Protein AF-A0A918BEE0-F1 (afdb_monomer_lite)

Secondary structure (DSSP, 8-state):
--EEEEEEEE--HHHHHHHHHTT--SGGG-SSPPP--HHHHHHHHHHHTEEEEEEEEPTT-S-SS-GGG--PPPPP-

Organism: NCBI:txid83378

Radius of gyration: 14.04 Å; chains: 1; bounding box: 28×22×43 Å

Foldseek 3Di:
DFAEAADAEDEDPVNQVVCVVLVNQQFPNHNHDDDDDPVVVVVVCVVVRHPYYDYDYGPPPQDSPDPVSRDDDDDDD

Sequence (77 aa):
MDLVDVHARFPTGSCVRQARAAGHLMPDGVPRWPTWSPEEHLDVMDRAGIGTATLSVSSPGVHFGDDAARVLPRPAR

InterPro domains:
  IPR032466 Metal-dependent hydrolase [SSF51556] (4-68)

pLDDT: mean 81.71, std 12.46, range [46.91, 97.31]

Structure (mmCIF, N/CA/C/O backbone):
data_AF-A0A918BEE0-F1
#
_entry.id   AF-A0A918BEE0-F1
#
loop_
_atom_site.group_PDB
_atom_site.id
_atom_site.type_symbol
_atom_site.label_atom_id
_atom_site.label_alt_id
_atom_site.label_comp_id
_atom_site.label_asym_id
_atom_site.label_entity_id
_atom_site.label_seq_id
_atom_site.pdbx_PDB_ins_code
_atom_site.Cartn_x
_atom_site.Cartn_y
_atom_site.Cartn_z
_atom_site.occupancy
_atom_site.B_iso_or_equiv
_atom_site.auth_seq_id
_atom_site.auth_comp_id
_atom_site.auth_asym_id
_atom_site.auth_atom_id
_atom_site.pdbx_PDB_model_num
ATOM 1 N N . MET A 1 1 ? -9.609 3.779 22.322 1.00 62.56 1 MET A N 1
ATOM 2 C CA . MET A 1 1 ? -9.165 4.645 21.214 1.00 62.56 1 MET A CA 1
ATOM 3 C C . MET A 1 1 ? -8.357 3.741 20.328 1.00 62.56 1 MET A C 1
ATOM 5 O O . MET A 1 1 ? -7.323 3.268 20.784 1.00 62.56 1 MET A O 1
ATOM 9 N N . ASP A 1 2 ? -8.891 3.417 19.160 1.00 85.50 2 ASP A N 1
ATOM 10 C CA . ASP A 1 2 ? -8.256 2.459 18.261 1.00 85.50 2 ASP A CA 1
ATOM 11 C C . ASP A 1 2 ? -7.115 3.145 17.507 1.00 85.50 2 ASP A C 1
ATOM 13 O O . ASP A 1 2 ? -7.186 4.343 17.213 1.00 85.50 2 ASP A O 1
ATOM 17 N N . LEU A 1 3 ? -6.038 2.408 17.233 1.00 96.12 3 LEU A N 1
ATOM 18 C CA . LEU A 1 3 ? -4.894 2.944 16.504 1.00 96.12 3 LEU A CA 1
ATOM 19 C C . LEU A 1 3 ? -5.275 3.145 15.030 1.00 96.12 3 LEU A C 1
ATOM 21 O O . LEU A 1 3 ? -5.852 2.253 14.404 1.00 96.12 3 LEU A O 1
ATOM 25 N N . VAL A 1 4 ? -4.939 4.315 14.483 1.00 96.75 4 VAL A N 1
ATOM 26 C CA . VAL A 1 4 ? -5.143 4.644 13.068 1.00 96.75 4 VAL A CA 1
ATOM 27 C C . VAL A 1 4 ? -3.793 4.664 12.360 1.00 96.75 4 VAL A C 1
ATOM 29 O O . VAL A 1 4 ? -2.940 5.493 12.677 1.00 96.75 4 VAL A O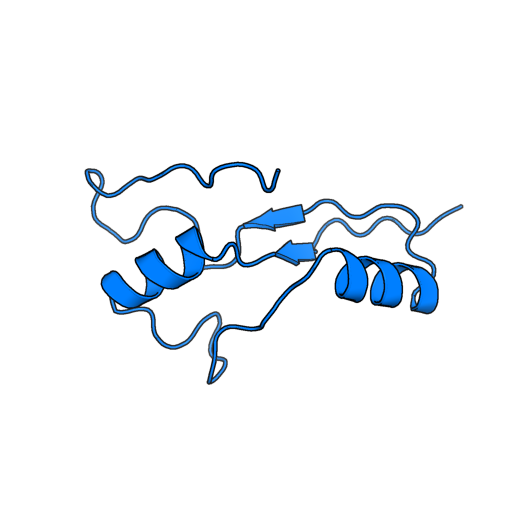 1
ATOM 32 N N . ASP A 1 5 ? -3.614 3.770 11.391 1.00 95.50 5 ASP A N 1
ATOM 33 C CA . ASP A 1 5 ? -2.455 3.760 10.501 1.00 95.50 5 ASP A CA 1
ATOM 34 C C . ASP A 1 5 ? -2.736 4.626 9.266 1.00 95.50 5 ASP A C 1
ATOM 36 O O . ASP A 1 5 ? -3.655 4.376 8.488 1.00 95.50 5 ASP A O 1
ATOM 40 N N . VAL A 1 6 ? -1.942 5.675 9.078 1.00 95.31 6 VAL A N 1
ATOM 41 C CA . VAL A 1 6 ? -2.050 6.585 7.926 1.00 95.31 6 VAL A CA 1
ATOM 42 C C . VAL A 1 6 ? -0.975 6.324 6.867 1.00 95.31 6 VAL A C 1
ATOM 44 O O . VAL A 1 6 ? -0.881 7.069 5.893 1.00 95.31 6 VAL A O 1
ATOM 47 N N . HIS A 1 7 ? -0.146 5.293 7.049 1.00 92.25 7 HIS A N 1
ATOM 48 C CA . HIS A 1 7 ? 1.011 5.006 6.206 1.00 92.25 7 HIS A CA 1
ATOM 49 C C . HIS A 1 7 ? 1.123 3.519 5.825 1.00 92.25 7 HIS A C 1
ATOM 51 O O . HIS A 1 7 ? 2.198 2.918 5.865 1.00 92.25 7 HIS A O 1
ATOM 57 N N . ALA A 1 8 ? 0.019 2.935 5.360 1.00 90.62 8 ALA A N 1
ATOM 58 C CA . ALA A 1 8 ? 0.003 1.593 4.791 1.00 90.62 8 ALA A CA 1
ATOM 59 C C . ALA A 1 8 ? 0.127 1.646 3.259 1.00 90.62 8 ALA A C 1
ATOM 61 O O . ALA A 1 8 ? -0.634 2.334 2.570 1.00 90.62 8 ALA A O 1
ATOM 62 N N . ARG A 1 9 ? 1.088 0.903 2.699 1.00 87.00 9 ARG A N 1
ATOM 63 C CA . ARG A 1 9 ? 1.260 0.752 1.245 1.00 87.00 9 ARG A CA 1
ATOM 64 C C . ARG A 1 9 ? 0.701 -0.587 0.786 1.00 87.00 9 ARG A C 1
ATOM 66 O O . ARG A 1 9 ? 1.044 -1.617 1.361 1.00 87.00 9 ARG A O 1
ATOM 73 N N . PHE A 1 10 ? -0.084 -0.577 -0.291 1.00 85.44 10 PHE A N 1
ATOM 74 C CA . PHE A 1 10 ? -0.555 -1.799 -0.946 1.00 85.44 10 PHE A CA 1
ATOM 75 C C . PHE A 1 10 ? -0.110 -1.826 -2.422 1.00 85.44 10 PHE A C 1
ATOM 77 O O . PHE A 1 10 ? -0.476 -0.950 -3.215 1.00 85.44 10 PHE A O 1
ATOM 84 N N . PRO A 1 11 ? 0.717 -2.801 -2.834 1.00 80.62 11 PRO A N 1
ATOM 85 C CA . PRO A 1 11 ? 1.067 -2.971 -4.235 1.00 80.62 11 PRO A CA 1
ATOM 86 C C . PRO A 1 11 ? -0.077 -3.675 -4.975 1.00 80.62 11 PRO A C 1
ATOM 88 O O . PRO A 1 11 ? -0.329 -4.863 -4.786 1.00 80.62 11 PRO A O 1
ATOM 91 N N . THR A 1 12 ? -0.760 -2.974 -5.882 1.00 78.12 12 THR A N 1
ATOM 92 C CA . THR A 1 12 ? -1.681 -3.655 -6.809 1.00 78.12 12 THR A CA 1
ATOM 93 C C . THR A 1 12 ? -0.899 -4.449 -7.849 1.00 78.12 12 THR A C 1
ATOM 95 O O . THR A 1 12 ? 0.137 -3.998 -8.345 1.00 78.12 12 THR A O 1
ATOM 98 N N . GLY A 1 13 ? -1.439 -5.592 -8.286 1.00 80.94 13 GLY A N 1
ATOM 99 C CA . GLY A 1 13 ? -0.828 -6.371 -9.367 1.00 80.94 13 GLY A CA 1
ATOM 100 C C . GLY A 1 13 ? -0.612 -5.553 -10.650 1.00 80.94 13 GLY A C 1
ATOM 101 O O . GLY A 1 13 ? 0.387 -5.739 -11.341 1.00 80.94 13 GLY A O 1
ATOM 102 N N . SER A 1 14 ? -1.503 -4.603 -10.963 1.00 79.38 14 SER A N 1
ATOM 103 C CA . SER A 1 14 ? -1.320 -3.674 -12.087 1.00 79.38 14 SER A CA 1
ATOM 104 C C . SER A 1 14 ? -0.184 -2.677 -11.873 1.00 79.38 14 SER A C 1
ATOM 106 O O . SER A 1 14 ? 0.536 -2.399 -12.827 1.00 79.38 14 SER A O 1
ATOM 108 N N . CYS A 1 15 ? -0.008 -2.142 -10.661 1.00 79.25 15 CYS A N 1
ATOM 109 C CA . CYS A 1 15 ? 1.096 -1.231 -10.352 1.00 79.25 15 CYS A CA 1
ATOM 110 C C . CYS A 1 15 ? 2.440 -1.954 -10.487 1.00 79.25 15 CYS A C 1
ATOM 112 O O . CYS A 1 15 ? 3.328 -1.473 -11.183 1.00 79.25 15 CYS A O 1
ATOM 114 N N . VAL A 1 16 ? 2.556 -3.161 -9.921 1.00 84.19 16 VAL A N 1
ATOM 115 C CA . VAL A 1 16 ? 3.784 -3.969 -9.992 1.00 84.19 16 VAL A CA 1
ATOM 116 C C . VAL A 1 16 ? 4.152 -4.314 -11.434 1.00 84.19 16 VAL A C 1
ATOM 118 O O . VAL A 1 16 ? 5.309 -4.175 -11.824 1.00 84.19 16 VAL A O 1
ATOM 121 N N . ARG A 1 17 ? 3.184 -4.753 -12.253 1.00 84.75 17 ARG A N 1
ATOM 122 C CA . ARG A 1 17 ? 3.442 -5.072 -13.669 1.00 84.75 17 ARG A CA 1
ATOM 123 C C . ARG A 1 17 ? 3.961 -3.866 -14.446 1.00 84.75 17 ARG A C 1
ATOM 125 O O . ARG A 1 17 ? 4.892 -4.016 -15.228 1.00 84.75 17 ARG A O 1
ATOM 132 N N . GLN A 1 18 ? 3.376 -2.693 -14.225 1.00 81.50 18 GLN A N 1
ATOM 133 C CA . GLN A 1 18 ? 3.763 -1.470 -14.928 1.00 81.50 18 GLN A CA 1
ATOM 134 C C . GLN A 1 18 ? 5.113 -0.940 -14.460 1.00 81.50 18 GLN A C 1
ATOM 136 O O . GLN A 1 18 ? 5.965 -0.656 -15.292 1.00 81.50 18 GLN A O 1
ATOM 141 N N . ALA A 1 19 ? 5.348 -0.907 -13.147 1.00 83.38 19 ALA A N 1
ATOM 142 C CA . ALA A 1 19 ? 6.639 -0.522 -12.596 1.00 83.38 19 ALA A CA 1
ATOM 143 C C . ALA A 1 19 ? 7.762 -1.415 -13.151 1.00 83.38 19 ALA A C 1
ATOM 145 O O . ALA A 1 19 ? 8.792 -0.912 -13.589 1.00 83.38 19 ALA A O 1
ATOM 146 N N . ARG A 1 20 ? 7.527 -2.732 -13.250 1.00 86.62 20 ARG A N 1
ATOM 147 C CA . ARG A 1 20 ? 8.462 -3.661 -13.904 1.00 86.62 20 ARG A CA 1
ATOM 148 C C . ARG A 1 20 ? 8.646 -3.376 -15.395 1.00 86.62 20 ARG A C 1
ATOM 150 O O . ARG A 1 20 ? 9.780 -3.400 -15.858 1.00 86.62 20 ARG A O 1
ATOM 157 N N . ALA A 1 21 ? 7.566 -3.111 -16.134 1.00 85.19 21 ALA A N 1
ATOM 158 C CA . ALA A 1 21 ? 7.635 -2.774 -17.559 1.00 85.19 21 ALA A CA 1
ATOM 159 C C . ALA A 1 21 ? 8.423 -1.476 -17.818 1.00 85.19 21 ALA A C 1
ATOM 161 O O . ALA A 1 21 ? 9.105 -1.374 -18.831 1.00 85.19 21 ALA A O 1
ATOM 162 N N . ALA A 1 22 ? 8.387 -0.531 -16.877 1.00 83.38 22 ALA A N 1
ATOM 163 C CA . ALA A 1 22 ? 9.169 0.704 -16.894 1.00 83.38 22 ALA A CA 1
ATOM 164 C C . ALA A 1 22 ? 10.612 0.545 -16.358 1.00 83.38 22 ALA A C 1
ATOM 166 O O . ALA A 1 22 ? 11.340 1.525 -16.248 1.00 83.38 22 ALA A O 1
ATOM 167 N N . GLY A 1 23 ? 11.048 -0.672 -16.009 1.00 86.56 23 GLY A N 1
ATOM 168 C CA . GLY A 1 23 ? 12.410 -0.941 -15.526 1.00 86.56 23 GLY A CA 1
ATOM 169 C C . GLY A 1 23 ? 12.617 -0.776 -14.014 1.00 86.56 23 GLY A C 1
ATOM 170 O O . GLY A 1 23 ? 13.724 -0.989 -13.520 1.00 86.56 23 GLY A O 1
ATOM 171 N N . HIS A 1 24 ? 11.570 -0.476 -13.240 1.00 84.50 24 HIS A N 1
ATOM 172 C CA . HIS A 1 24 ? 11.634 -0.427 -11.777 1.00 84.50 24 HIS A CA 1
ATOM 173 C C . HIS A 1 24 ? 11.530 -1.839 -11.183 1.00 84.50 24 HIS A C 1
ATOM 175 O O . HIS A 1 24 ? 10.457 -2.334 -10.827 1.00 84.50 24 HIS A O 1
ATOM 181 N N . LEU A 1 25 ? 12.673 -2.520 -11.096 1.00 83.38 25 LEU A N 1
ATOM 182 C CA . LEU A 1 25 ? 12.753 -3.899 -10.598 1.00 83.38 25 LEU A CA 1
ATOM 183 C C . LEU A 1 25 ? 12.901 -3.988 -9.072 1.00 83.38 25 LEU A C 1
ATOM 185 O O . LEU A 1 25 ? 12.458 -4.975 -8.485 1.00 83.38 25 LEU A O 1
ATOM 189 N N . MET A 1 26 ? 13.466 -2.952 -8.445 1.00 82.56 26 MET A N 1
ATOM 190 C CA . MET A 1 26 ? 13.686 -2.861 -6.999 1.00 82.56 26 MET A CA 1
ATOM 191 C C . MET A 1 26 ? 12.778 -1.790 -6.381 1.00 82.56 26 MET A C 1
ATOM 193 O O . MET A 1 26 ? 13.103 -0.603 -6.455 1.00 82.56 26 MET A O 1
ATOM 197 N N . PRO A 1 27 ? 11.632 -2.167 -5.794 1.00 78.75 27 PRO A N 1
ATOM 198 C CA . PRO A 1 27 ? 10.763 -1.207 -5.126 1.00 78.75 27 PRO A CA 1
ATOM 199 C C . PRO A 1 27 ? 11.402 -0.735 -3.828 1.00 78.75 27 PRO A C 1
ATOM 201 O O . PRO A 1 27 ? 11.814 -1.560 -3.025 1.00 78.75 27 PRO A O 1
ATOM 204 N N . ASP A 1 28 ? 11.486 0.578 -3.616 1.00 74.56 28 ASP A N 1
ATOM 205 C CA . ASP A 1 28 ? 11.991 1.178 -2.370 1.00 74.56 28 ASP A CA 1
ATOM 206 C C . ASP A 1 28 ? 13.323 0.575 -1.870 1.00 74.56 28 ASP A C 1
ATOM 208 O O . ASP A 1 28 ? 13.556 0.441 -0.671 1.00 74.56 28 ASP A O 1
ATOM 212 N N . GLY A 1 29 ? 14.194 0.160 -2.798 1.00 76.06 29 GLY A N 1
ATOM 213 C CA . GLY A 1 29 ? 15.493 -0.442 -2.485 1.00 76.06 29 GLY A CA 1
ATOM 214 C C . GLY A 1 29 ? 15.452 -1.893 -1.989 1.00 76.06 29 GLY A C 1
ATOM 215 O O . GLY A 1 29 ? 16.509 -2.435 -1.666 1.00 76.06 29 GLY A O 1
ATOM 216 N N . VAL A 1 30 ? 14.288 -2.556 -1.954 1.00 78.75 30 VAL A N 1
ATOM 217 C CA . VAL A 1 30 ? 14.193 -3.976 -1.581 1.00 78.75 30 VAL A CA 1
ATOM 218 C C . VAL A 1 30 ? 14.327 -4.911 -2.798 1.00 78.75 30 VAL A C 1
ATOM 220 O O . VAL A 1 30 ? 13.969 -4.531 -3.915 1.00 78.75 30 VAL A O 1
ATOM 223 N N . PRO A 1 31 ? 14.816 -6.159 -2.625 1.00 81.38 31 PRO A N 1
ATOM 224 C CA . PRO A 1 31 ? 15.144 -7.051 -3.748 1.00 81.38 31 PRO A CA 1
ATOM 225 C C . PRO A 1 31 ? 13.940 -7.544 -4.557 1.00 81.38 31 PRO A C 1
ATOM 227 O O . PRO A 1 31 ? 14.101 -8.039 -5.671 1.00 81.38 31 PRO A O 1
ATOM 230 N N . ARG A 1 32 ? 12.733 -7.479 -3.984 1.00 83.25 32 ARG A N 1
ATOM 231 C CA . ARG A 1 32 ? 11.510 -7.951 -4.632 1.00 83.25 32 ARG A CA 1
ATOM 232 C C .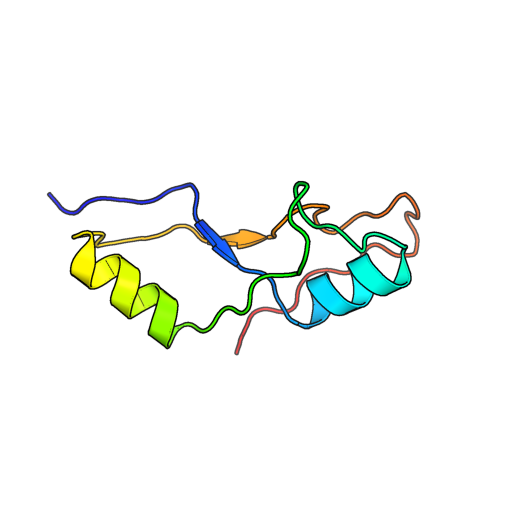 ARG A 1 32 ? 10.309 -7.110 -4.241 1.00 83.25 32 ARG A C 1
ATOM 234 O O . ARG A 1 32 ? 10.214 -6.621 -3.120 1.00 83.25 32 ARG A O 1
ATOM 241 N N . TRP A 1 33 ? 9.349 -7.057 -5.153 1.00 83.56 33 TRP A N 1
ATOM 242 C CA . TRP A 1 33 ? 8.003 -6.580 -4.865 1.00 83.56 33 TRP A CA 1
ATOM 243 C C . TRP A 1 33 ? 7.351 -7.433 -3.774 1.00 83.56 33 TRP A C 1
ATOM 245 O O . TRP A 1 33 ? 7.323 -8.659 -3.930 1.00 83.56 33 TRP A O 1
ATOM 255 N N . PRO A 1 34 ? 6.858 -6.822 -2.681 1.00 81.69 34 PRO A N 1
ATOM 256 C CA . PRO A 1 34 ? 6.134 -7.563 -1.664 1.00 81.69 34 PRO A CA 1
ATOM 257 C C . PRO A 1 34 ? 4.819 -8.088 -2.244 1.00 81.69 34 PRO A C 1
ATOM 259 O O . PRO A 1 34 ? 4.186 -7.442 -3.083 1.00 81.69 34 PRO A O 1
ATOM 262 N N . THR A 1 35 ? 4.426 -9.278 -1.805 1.00 82.56 35 THR A N 1
ATOM 263 C CA . THR A 1 35 ? 3.057 -9.762 -1.968 1.00 82.56 35 THR A CA 1
ATOM 264 C C . THR A 1 35 ? 2.167 -9.056 -0.955 1.00 82.56 35 THR A C 1
ATOM 266 O O . THR A 1 35 ? 2.633 -8.651 0.110 1.00 82.56 35 THR A O 1
ATOM 269 N N . TRP A 1 36 ? 0.900 -8.874 -1.305 1.00 86.50 36 TRP A N 1
ATOM 270 C CA . TRP A 1 36 ? -0.089 -8.285 -0.417 1.00 86.50 36 TRP A CA 1
ATOM 271 C C . TRP A 1 36 ? -1.445 -8.919 -0.693 1.00 86.50 36 TRP A C 1
ATOM 273 O O . TRP A 1 36 ? -1.824 -9.079 -1.858 1.00 86.50 36 TRP A O 1
ATOM 283 N N . SER A 1 37 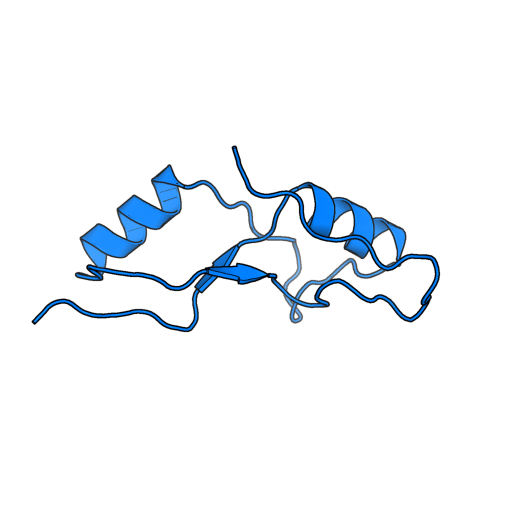? -2.163 -9.237 0.375 1.00 89.19 37 SER A N 1
ATOM 284 C CA . SER A 1 37 ? -3.566 -9.625 0.348 1.00 89.19 37 SER A CA 1
ATOM 285 C C . SER A 1 37 ? -4.334 -8.855 1.430 1.00 89.19 37 SER A C 1
ATOM 287 O O . SER A 1 37 ? -3.737 -8.478 2.447 1.00 89.19 37 SER A O 1
ATOM 289 N N . PRO A 1 38 ? -5.639 -8.595 1.230 1.00 91.56 38 PRO A N 1
ATOM 290 C CA . PRO A 1 38 ? -6.484 -8.008 2.264 1.00 91.56 38 PRO A CA 1
ATOM 291 C C . PRO A 1 38 ? -6.453 -8.814 3.565 1.00 91.56 38 PRO A C 1
ATOM 293 O O . PRO A 1 38 ? -6.375 -8.230 4.641 1.00 91.56 38 PRO A O 1
ATOM 296 N N . GLU A 1 39 ? -6.456 -10.142 3.464 1.00 94.81 39 GLU A N 1
ATOM 297 C CA . GLU A 1 39 ? -6.480 -11.058 4.602 1.00 94.81 39 GLU A CA 1
ATOM 298 C C . GLU A 1 39 ? -5.203 -10.935 5.441 1.00 94.81 39 GLU A C 1
ATOM 300 O O . GLU A 1 39 ? -5.275 -10.701 6.645 1.00 94.81 39 GLU A O 1
ATOM 305 N N . GLU A 1 40 ? -4.024 -10.984 4.810 1.00 92.69 40 GLU A N 1
ATOM 306 C CA . GLU A 1 40 ? -2.750 -10.801 5.521 1.00 92.69 40 GLU A CA 1
ATOM 307 C C . GLU A 1 40 ? -2.624 -9.396 6.135 1.00 92.69 40 GLU A C 1
ATOM 309 O O . GLU A 1 40 ? -1.976 -9.227 7.170 1.00 92.69 40 GLU A O 1
ATOM 314 N N . HIS A 1 41 ? -3.218 -8.374 5.507 1.00 94.00 41 HIS A N 1
ATOM 315 C CA . HIS A 1 41 ? -3.210 -7.015 6.045 1.00 94.00 41 HIS A CA 1
ATOM 316 C C . HIS A 1 41 ? -4.095 -6.885 7.289 1.00 94.00 41 HIS A C 1
ATOM 318 O O . HIS A 1 41 ? -3.652 -6.304 8.279 1.00 94.00 41 HIS A O 1
ATOM 324 N N . LEU A 1 42 ? -5.297 -7.469 7.265 1.00 95.62 42 LEU A N 1
ATOM 325 C CA . LEU A 1 42 ? -6.197 -7.519 8.420 1.00 95.62 42 LEU A CA 1
ATOM 326 C C . LEU A 1 42 ? -5.560 -8.284 9.587 1.00 95.62 42 LEU A C 1
ATOM 328 O O . LEU A 1 42 ? -5.542 -7.781 10.704 1.00 95.62 42 LEU A O 1
ATOM 332 N N . ASP A 1 43 ? -4.908 -9.414 9.313 1.00 96.25 43 ASP A N 1
ATOM 333 C CA . ASP A 1 43 ? -4.149 -10.169 10.315 1.00 96.25 43 ASP A CA 1
ATOM 334 C C . ASP A 1 43 ? -3.046 -9.329 10.988 1.00 96.25 43 ASP A C 1
ATOM 336 O O . ASP A 1 43 ? -2.752 -9.481 12.177 1.00 96.25 43 ASP A O 1
ATOM 340 N N . VAL A 1 44 ? -2.379 -8.454 10.227 1.00 94.44 44 VAL A N 1
ATOM 341 C CA . VAL A 1 44 ? -1.392 -7.511 10.777 1.00 94.44 44 VAL A CA 1
ATOM 342 C C . VAL A 1 44 ? -2.078 -6.437 11.618 1.00 94.44 44 VAL A C 1
ATOM 344 O O . VAL A 1 44 ? -1.583 -6.140 12.706 1.00 94.44 44 VAL A O 1
ATOM 347 N N . MET A 1 45 ? -3.194 -5.878 11.141 1.00 96.19 45 MET A N 1
ATOM 348 C CA . MET A 1 45 ? -3.969 -4.875 11.873 1.00 96.19 45 MET A CA 1
ATOM 349 C C . MET A 1 45 ? -4.440 -5.414 13.228 1.00 96.19 45 MET A C 1
ATOM 351 O O . MET A 1 45 ? -4.202 -4.764 14.247 1.00 96.19 45 MET A O 1
ATOM 355 N N . ASP A 1 46 ? -4.986 -6.631 13.260 1.00 96.88 46 ASP A N 1
ATOM 356 C CA . ASP A 1 46 ? -5.470 -7.291 14.476 1.00 96.88 46 ASP A CA 1
ATOM 357 C C . ASP A 1 46 ? -4.343 -7.512 15.491 1.00 96.88 46 ASP A C 1
ATOM 359 O O . ASP A 1 46 ? -4.472 -7.166 16.667 1.00 96.88 46 ASP A O 1
ATOM 363 N N . ARG A 1 47 ? -3.187 -8.023 15.042 1.00 96.44 47 ARG A N 1
ATOM 364 C CA . ARG A 1 47 ? -2.017 -8.225 15.918 1.00 96.44 47 ARG A CA 1
ATOM 365 C C . ARG A 1 47 ? -1.425 -6.918 16.445 1.00 96.44 47 ARG A C 1
ATOM 367 O O . ARG A 1 47 ? -0.820 -6.922 17.515 1.00 96.44 47 ARG A O 1
ATOM 374 N N . ALA A 1 48 ? -1.554 -5.829 15.692 1.00 95.31 48 ALA A N 1
ATOM 375 C CA . ALA A 1 48 ? -1.021 -4.517 16.046 1.00 95.31 48 ALA A CA 1
ATOM 376 C C . ALA A 1 48 ? -2.027 -3.623 16.798 1.00 95.31 48 ALA A C 1
ATOM 378 O O . ALA A 1 48 ? -1.649 -2.543 17.251 1.00 95.31 48 ALA A O 1
ATOM 379 N N . GLY A 1 49 ? -3.290 -4.043 16.932 1.00 96.25 49 GLY A N 1
ATOM 380 C CA . GLY A 1 49 ? -4.357 -3.231 17.526 1.00 96.25 49 GLY A CA 1
ATOM 381 C C . GLY A 1 49 ? -4.768 -2.023 16.672 1.00 96.25 49 GLY A C 1
ATOM 382 O O . GLY A 1 49 ? -5.213 -1.011 17.215 1.00 96.25 49 GLY A O 1
ATOM 383 N N . ILE A 1 50 ? -4.589 -2.103 15.348 1.00 97.31 50 ILE A N 1
ATOM 384 C CA . ILE A 1 50 ? -4.968 -1.059 14.386 1.00 97.31 50 ILE A CA 1
ATOM 385 C C . ILE A 1 50 ? -6.441 -1.240 14.017 1.00 97.31 50 ILE A C 1
ATOM 387 O O . ILE A 1 50 ? -6.808 -2.220 13.380 1.00 97.31 50 ILE A O 1
ATOM 391 N N . GLY A 1 51 ? -7.284 -0.269 14.369 1.00 96.50 51 GLY A N 1
ATOM 392 C CA . GLY A 1 51 ? -8.709 -0.297 14.023 1.00 96.50 51 GLY A CA 1
ATOM 393 C C . GLY A 1 51 ? -9.017 0.280 12.641 1.00 96.50 51 GLY A C 1
ATOM 394 O O . GLY A 1 51 ? -10.086 0.043 12.085 1.00 96.50 51 GLY A O 1
ATOM 395 N N . THR A 1 52 ? -8.114 1.077 12.063 1.00 95.94 52 THR A N 1
ATOM 396 C CA . THR A 1 52 ? -8.307 1.678 10.734 1.00 95.94 52 THR A CA 1
ATOM 397 C C . THR A 1 52 ? -6.968 1.929 10.055 1.00 95.94 52 THR A C 1
ATOM 399 O O . THR A 1 52 ? -6.054 2.461 10.680 1.00 95.94 52 THR A O 1
ATOM 402 N N . ALA A 1 53 ? -6.876 1.608 8.763 1.00 95.12 53 ALA A N 1
ATOM 403 C CA . ALA A 1 53 ? -5.711 1.897 7.935 1.00 95.12 53 ALA A CA 1
ATOM 404 C C . ALA A 1 53 ? -6.107 2.675 6.668 1.00 95.12 53 ALA A C 1
ATOM 406 O O . ALA A 1 53 ? -7.023 2.285 5.943 1.00 95.12 53 ALA A O 1
ATOM 407 N N . THR A 1 54 ? -5.400 3.769 6.379 1.00 94.44 54 THR A N 1
ATOM 408 C CA . THR A 1 54 ? -5.491 4.467 5.090 1.00 94.44 54 THR A CA 1
ATOM 409 C C . THR A 1 54 ? -4.486 3.856 4.124 1.00 94.44 54 THR A C 1
ATOM 411 O O . THR A 1 54 ? -3.275 3.960 4.325 1.00 94.44 54 THR A O 1
ATOM 414 N N . LEU A 1 55 ? -4.988 3.231 3.060 1.00 90.62 55 LEU A N 1
ATOM 415 C CA . LEU A 1 55 ? -4.153 2.583 2.054 1.00 90.62 55 LEU A CA 1
ATOM 416 C C . LEU A 1 55 ? -3.682 3.571 0.982 1.00 90.62 55 LEU A C 1
ATOM 418 O O . LEU A 1 55 ? -4.466 4.334 0.418 1.00 90.62 55 LEU A O 1
ATOM 422 N N . SER A 1 56 ? -2.396 3.496 0.651 1.00 86.38 56 SER A N 1
ATOM 423 C CA . SER A 1 56 ? -1.746 4.298 -0.386 1.00 86.38 56 SER A CA 1
ATOM 424 C C . SER A 1 56 ? -1.036 3.419 -1.419 1.00 86.38 56 SER A C 1
ATOM 426 O O . SER A 1 56 ? -0.606 2.297 -1.134 1.00 86.38 56 SER A O 1
ATOM 428 N N . VAL A 1 57 ? -0.923 3.922 -2.651 1.00 81.06 57 VAL A N 1
ATOM 429 C CA . VAL A 1 57 ? -0.207 3.230 -3.731 1.00 81.06 57 VAL A CA 1
ATOM 430 C C . VAL A 1 57 ? 1.289 3.221 -3.421 1.00 81.06 57 VAL A C 1
ATOM 432 O O . VAL A 1 57 ? 1.862 4.250 -3.071 1.00 81.06 57 VAL A O 1
ATOM 435 N N . SER A 1 58 ? 1.927 2.058 -3.568 1.00 74.56 58 SER A N 1
ATOM 436 C CA . SER A 1 58 ? 3.374 1.911 -3.383 1.00 74.56 58 SER A CA 1
ATOM 437 C C . SER A 1 58 ? 4.184 2.732 -4.393 1.00 74.56 58 SER A C 1
ATOM 439 O O . SER A 1 58 ? 3.756 2.922 -5.533 1.00 74.56 58 SER A O 1
ATOM 441 N N . SER A 1 59 ? 5.405 3.121 -4.025 1.00 73.31 59 SER A N 1
ATOM 442 C CA . SER A 1 59 ? 6.397 3.661 -4.962 1.00 73.31 59 SER A CA 1
ATOM 443 C C . SER A 1 59 ? 6.581 2.753 -6.189 1.00 73.31 59 SER A C 1
ATOM 445 O O . SER A 1 59 ? 6.473 1.528 -6.052 1.00 73.31 59 SER A O 1
ATOM 447 N N . PRO A 1 60 ? 6.891 3.304 -7.382 1.00 72.38 60 PRO A N 1
ATOM 448 C CA . PRO A 1 60 ? 7.091 4.726 -7.727 1.00 72.38 60 PRO A CA 1
ATOM 449 C C . PRO A 1 60 ? 5.818 5.586 -7.819 1.00 72.38 60 PRO A C 1
ATOM 451 O O . PRO A 1 60 ? 5.895 6.749 -8.202 1.00 72.38 60 PRO A O 1
ATOM 454 N N . GLY A 1 61 ? 4.642 5.037 -7.509 1.00 76.56 61 GLY A N 1
ATOM 455 C CA . GLY A 1 61 ? 3.365 5.685 -7.793 1.00 76.56 61 GLY A CA 1
ATOM 456 C C . GLY A 1 61 ? 2.840 5.320 -9.184 1.00 76.56 61 GLY A C 1
ATOM 457 O O . GLY A 1 61 ? 2.986 4.187 -9.637 1.00 76.56 61 GLY A O 1
ATOM 458 N N . VAL A 1 62 ? 2.169 6.265 -9.846 1.00 76.00 62 VAL A N 1
ATOM 459 C CA . VAL A 1 62 ? 1.408 6.029 -11.097 1.00 76.00 62 VAL A CA 1
ATOM 460 C C .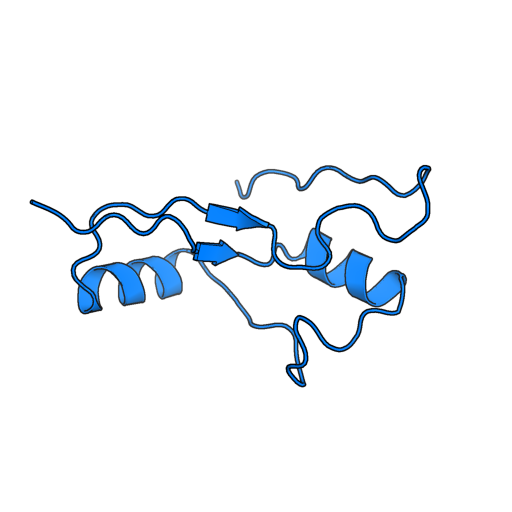 VAL A 1 62 ? 2.023 6.698 -12.328 1.00 76.00 62 VAL A C 1
ATOM 462 O O . VAL A 1 62 ? 1.426 6.690 -13.403 1.00 76.00 62 VAL A O 1
ATOM 465 N N . HIS A 1 63 ? 3.187 7.320 -12.159 1.00 76.88 63 HIS A N 1
ATOM 466 C CA . HIS A 1 63 ? 3.901 8.052 -13.196 1.00 76.88 63 HIS A CA 1
ATOM 467 C C . HIS A 1 63 ? 5.350 7.580 -13.222 1.00 76.88 63 HIS A C 1
ATOM 469 O O . HIS A 1 63 ? 6.021 7.581 -12.192 1.00 76.88 63 HIS A O 1
ATOM 475 N N . PHE A 1 64 ? 5.804 7.143 -14.393 1.00 74.69 64 PHE A N 1
ATOM 476 C CA . PHE A 1 64 ? 7.123 6.538 -14.586 1.00 74.69 64 PHE A CA 1
ATOM 477 C C . PHE A 1 64 ? 7.996 7.356 -15.550 1.00 74.69 64 PHE A C 1
ATOM 479 O O . PHE A 1 64 ? 8.852 6.805 -16.232 1.00 74.69 64 PHE A O 1
ATOM 486 N N . GLY A 1 65 ? 7.760 8.669 -15.651 1.00 69.44 65 GLY A N 1
ATOM 487 C CA . GLY A 1 65 ? 8.493 9.550 -16.569 1.00 69.44 65 GLY A CA 1
ATOM 488 C C . GLY A 1 65 ? 7.919 9.643 -17.988 1.00 69.44 65 GLY A C 1
ATOM 489 O O . GLY A 1 65 ? 8.465 10.381 -18.801 1.00 69.44 65 GLY A O 1
ATOM 490 N N . ASP A 1 66 ? 6.811 8.952 -18.274 1.00 68.62 66 ASP A N 1
ATOM 491 C CA . ASP A 1 66 ? 6.042 9.064 -19.519 1.00 68.62 66 ASP A CA 1
ATOM 492 C C . ASP A 1 66 ? 4.595 9.474 -19.196 1.00 68.62 66 ASP A C 1
ATOM 494 O O . ASP A 1 66 ? 3.826 8.704 -18.612 1.00 68.62 66 ASP A O 1
ATOM 498 N N . ASP A 1 67 ? 4.226 10.703 -19.565 1.00 66.06 67 ASP A N 1
ATOM 499 C CA . ASP A 1 67 ? 2.890 11.265 -19.335 1.00 66.06 67 ASP A CA 1
ATOM 500 C C . ASP A 1 67 ? 1.784 10.490 -20.071 1.00 66.06 67 ASP A C 1
ATOM 502 O O . ASP A 1 67 ? 0.644 10.448 -19.595 1.00 66.06 67 ASP A O 1
ATOM 506 N N . ALA A 1 68 ? 2.107 9.825 -21.188 1.00 62.72 68 ALA A N 1
ATOM 507 C CA . ALA A 1 68 ? 1.171 8.968 -21.915 1.00 62.72 68 ALA A CA 1
ATOM 508 C C . ALA A 1 68 ? 0.943 7.616 -21.212 1.00 62.72 68 ALA A C 1
ATOM 510 O O . ALA A 1 68 ? -0.076 6.963 -21.443 1.00 62.72 68 ALA A O 1
ATOM 511 N N . ALA A 1 69 ? 1.847 7.217 -20.312 1.00 62.38 69 ALA A N 1
ATOM 512 C CA . ALA A 1 69 ? 1.769 5.983 -19.533 1.00 62.38 69 ALA A CA 1
ATOM 513 C C . ALA A 1 69 ? 1.099 6.164 -18.157 1.00 62.38 69 ALA A C 1
ATOM 515 O O . ALA A 1 69 ? 1.108 5.242 -17.338 1.00 62.38 69 ALA A O 1
ATOM 516 N N . ARG A 1 70 ? 0.497 7.330 -17.873 1.00 61.22 70 ARG A N 1
ATOM 517 C CA . ARG A 1 70 ? -0.248 7.559 -16.626 1.00 61.22 70 ARG A CA 1
ATOM 518 C C . ARG A 1 70 ? -1.490 6.667 -16.579 1.00 61.22 70 ARG A C 1
ATOM 520 O O . ARG A 1 70 ? -2.509 6.949 -17.208 1.00 61.22 70 ARG A O 1
ATOM 527 N N . VAL A 1 71 ? -1.440 5.623 -15.757 1.00 61.03 71 VAL A N 1
ATOM 528 C CA . VAL A 1 71 ? -2.552 4.684 -15.565 1.00 61.03 71 VAL A CA 1
ATOM 529 C C . VAL A 1 71 ? -3.051 4.759 -14.130 1.00 61.03 71 VAL A C 1
ATOM 531 O O . VAL A 1 71 ? -2.305 4.552 -13.174 1.00 61.03 71 VAL A O 1
ATOM 534 N N . LEU A 1 72 ? -4.348 5.025 -13.975 1.00 62.59 72 LEU A N 1
ATOM 535 C CA . LEU A 1 72 ? -4.992 5.012 -12.667 1.00 62.59 72 LEU A CA 1
ATOM 536 C C . LEU A 1 72 ? -5.063 3.568 -12.134 1.00 62.59 72 LEU A C 1
ATOM 538 O O . LEU A 1 72 ? -5.530 2.677 -12.856 1.00 62.59 72 LEU A O 1
ATOM 542 N N . PRO A 1 73 ? -4.640 3.316 -10.881 1.00 58.84 73 PRO A N 1
ATOM 543 C CA . PRO A 1 73 ? -4.857 2.038 -10.231 1.00 58.84 73 PRO A CA 1
ATOM 544 C C . PRO A 1 73 ? -6.360 1.781 -10.201 1.00 58.84 73 PRO A C 1
ATOM 546 O O . PRO A 1 73 ? -7.134 2.599 -9.703 1.00 58.84 73 PRO A O 1
ATOM 549 N N . ARG A 1 74 ? -6.788 0.654 -10.770 1.00 59.47 74 ARG A N 1
ATOM 550 C CA . ARG A 1 74 ? -8.176 0.225 -10.616 1.00 59.47 74 ARG A CA 1
ATOM 551 C C . ARG A 1 74 ? -8.378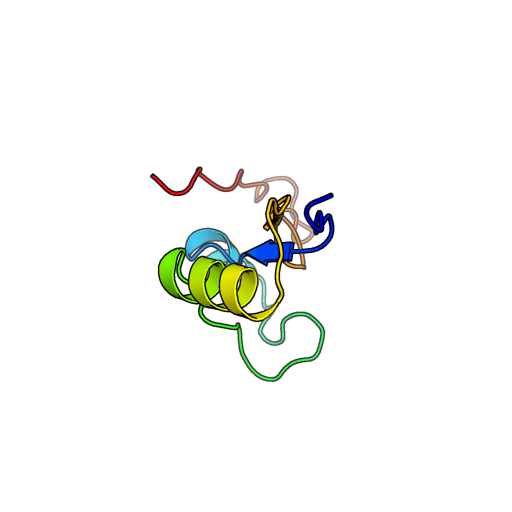 -0.217 -9.164 1.00 59.47 74 ARG A C 1
ATOM 553 O O . ARG A 1 74 ? -7.487 -0.887 -8.636 1.00 59.47 74 ARG A O 1
ATOM 560 N N . PRO A 1 75 ? -9.502 0.149 -8.526 1.00 51.88 75 PRO A N 1
ATOM 561 C CA . PRO A 1 75 ? -9.792 -0.305 -7.174 1.00 51.88 75 PRO A CA 1
ATOM 562 C C . PRO A 1 75 ? -9.781 -1.835 -7.139 1.00 51.88 75 PRO A C 1
ATOM 564 O O . PRO A 1 75 ? -10.259 -2.482 -8.077 1.00 51.88 75 PRO A O 1
ATOM 567 N N . ALA A 1 76 ? -9.201 -2.401 -6.078 1.00 50.41 76 ALA A N 1
ATOM 568 C CA . ALA A 1 76 ? -9.390 -3.811 -5.769 1.00 50.41 76 ALA A CA 1
ATOM 569 C C . ALA A 1 76 ? -10.898 -4.023 -5.567 1.00 50.41 76 ALA A C 1
ATOM 571 O O . ALA A 1 76 ? -11.523 -3.280 -4.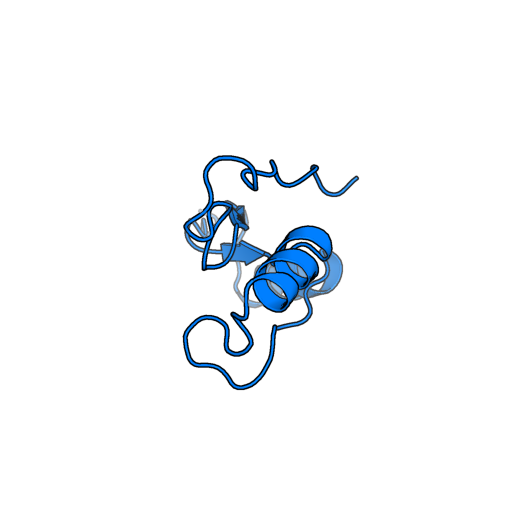810 1.00 50.41 76 ALA A O 1
ATOM 572 N N . ARG A 1 77 ? -11.483 -4.928 -6.351 1.00 46.91 77 ARG A N 1
ATOM 573 C CA . ARG A 1 77 ? -12.891 -5.308 -6.236 1.00 46.91 77 ARG A CA 1
ATOM 574 C C . ARG A 1 77 ? -13.048 -6.375 -5.172 1.00 46.91 77 ARG A C 1
ATOM 576 O O . ARG A 1 77 ? -12.122 -7.210 -5.089 1.00 46.91 77 ARG A O 1
#